Protein AF-A0A7K0KRQ1-F1 (afdb_monomer)

Mean predicted aligned error: 4.65 Å

Nearest PDB structures (foldseek):
  5cr8-assembly2_A  TM=3.538E-01  e=2.138E-02  Streptococcus pneumoniae
  2lab-assembly1_A  TM=4.850E-01  e=7.651E-01  Paenibacillus polymyxa
  2laa-assembly1_A  TM=4.447E-01  e=1.012E+00  Paenibacillus polymyxa
  2z0b-assembly8_B  TM=4.135E-01  e=1.582E+00  Homo sapiens
  5lki-assembly1_A  TM=4.102E-01  e=1.770E+00  Photorhabdus luminescens

Structure (mmCIF, N/CA/C/O backbone):
data_AF-A0A7K0KRQ1-F1
#
_entry.id   AF-A0A7K0KRQ1-F1
#
loop_
_atom_site.group_PDB
_atom_site.id
_atom_site.type_symbol
_atom_site.label_atom_id
_atom_site.label_alt_id
_atom_site.label_comp_id
_atom_site.label_asym_id
_atom_site.label_entity_id
_atom_site.label_seq_id
_atom_site.pdbx_PDB_ins_code
_atom_site.Cartn_x
_atom_site.Cartn_y
_atom_site.Cartn_z
_atom_site.occupancy
_atom_site.B_iso_or_equiv
_atom_site.auth_seq_id
_atom_site.auth_comp_id
_atom_site.auth_asym_id
_atom_site.auth_atom_id
_atom_site.pdbx_PDB_model_num
ATOM 1 N N . MET A 1 1 ? -14.049 -9.123 16.968 1.00 68.75 1 MET A N 1
ATOM 2 C CA . MET A 1 1 ? -13.769 -7.694 16.740 1.00 68.75 1 MET A CA 1
ATOM 3 C C . MET A 1 1 ? -14.495 -6.911 17.814 1.00 68.75 1 MET A C 1
ATOM 5 O O . MET A 1 1 ? -15.691 -7.144 17.983 1.00 68.75 1 MET A O 1
ATOM 9 N N . ALA A 1 2 ? -13.776 -6.112 18.604 1.00 74.75 2 ALA A N 1
ATOM 10 C CA . ALA A 1 2 ? -14.388 -5.316 19.660 1.00 74.75 2 ALA A CA 1
ATOM 11 C C . ALA A 1 2 ? -15.021 -4.038 19.072 1.00 74.75 2 ALA A C 1
ATOM 13 O O . ALA A 1 2 ? -14.702 -3.654 17.943 1.00 74.75 2 ALA A O 1
ATOM 14 N N . PRO A 1 3 ? -15.934 -3.368 19.795 1.00 83.19 3 PRO A N 1
ATOM 15 C CA . PRO A 1 3 ? -16.365 -2.024 19.428 1.00 83.19 3 PRO A CA 1
ATOM 16 C C . PRO A 1 3 ? -15.161 -1.074 19.342 1.00 83.19 3 PRO A C 1
ATOM 18 O O . PRO A 1 3 ? -14.358 -1.022 20.270 1.00 83.19 3 PRO A O 1
ATOM 21 N N . GLY A 1 4 ? -15.052 -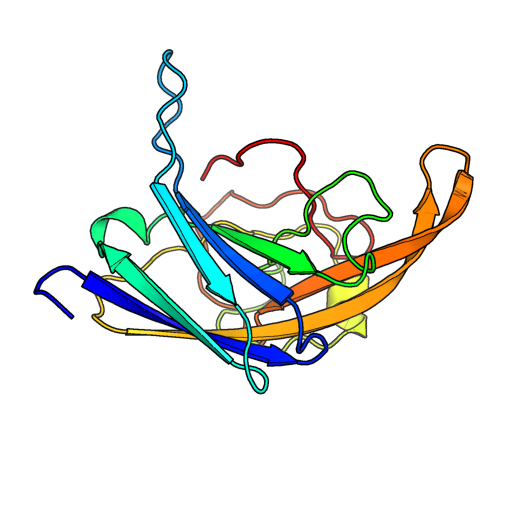0.315 18.248 1.00 92.31 4 GLY A N 1
ATOM 22 C CA . GLY A 1 4 ? -13.930 0.605 18.017 1.00 92.31 4 GLY A CA 1
ATOM 23 C C . GLY A 1 4 ? -12.697 -0.025 17.362 1.00 92.31 4 GLY A C 1
ATOM 24 O O . GLY A 1 4 ? -11.665 0.642 17.293 1.00 92.31 4 GLY A O 1
ATOM 25 N N . ASP A 1 5 ? -12.806 -1.266 16.882 1.00 97.19 5 ASP A N 1
ATOM 26 C CA . ASP A 1 5 ? -11.830 -1.895 15.992 1.00 97.19 5 ASP A CA 1
ATOM 27 C C . ASP A 1 5 ? -12.314 -1.886 14.534 1.00 97.19 5 ASP A C 1
ATOM 29 O O . ASP A 1 5 ? -13.510 -1.996 14.243 1.00 97.19 5 ASP A O 1
ATOM 33 N N . THR A 1 6 ? -11.352 -1.866 13.618 1.00 98.25 6 THR A N 1
ATOM 34 C CA . THR A 1 6 ? -11.531 -2.029 12.179 1.00 98.25 6 THR A CA 1
ATOM 35 C C . THR A 1 6 ? -10.760 -3.265 11.715 1.00 98.25 6 THR A C 1
ATOM 37 O O . THR A 1 6 ? -9.556 -3.389 11.948 1.00 98.25 6 THR A O 1
ATOM 40 N N . ALA A 1 7 ? -11.441 -4.181 11.028 1.00 98.31 7 ALA A N 1
ATOM 41 C CA . ALA A 1 7 ? -10.800 -5.289 10.330 1.00 98.31 7 ALA A CA 1
ATOM 42 C C . ALA A 1 7 ? -10.275 -4.816 8.968 1.00 98.31 7 ALA A C 1
ATOM 44 O O . ALA A 1 7 ? -11.052 -4.386 8.113 1.00 98.31 7 ALA A O 1
ATOM 45 N N . LEU A 1 8 ? -8.967 -4.912 8.758 1.00 98.56 8 LEU A N 1
ATOM 46 C CA . LEU A 1 8 ? -8.326 -4.639 7.478 1.00 98.56 8 LEU A CA 1
ATOM 47 C C . LEU A 1 8 ? -8.081 -5.963 6.762 1.00 98.56 8 LEU A C 1
ATOM 49 O O . LEU A 1 8 ? -7.495 -6.886 7.327 1.00 98.56 8 LEU A O 1
ATOM 53 N N . THR A 1 9 ? -8.521 -6.048 5.514 1.00 98.50 9 THR A N 1
ATOM 54 C CA . THR A 1 9 ? -8.323 -7.223 4.662 1.00 98.50 9 THR A CA 1
ATOM 55 C C . THR A 1 9 ? -7.480 -6.835 3.460 1.00 98.50 9 THR A C 1
ATOM 57 O O . THR A 1 9 ? -7.772 -5.851 2.783 1.00 98.50 9 THR A O 1
ATOM 60 N N . PHE A 1 10 ? -6.438 -7.608 3.183 1.00 98.50 10 PHE A N 1
ATOM 61 C CA . PHE A 1 10 ? -5.547 -7.397 2.050 1.00 98.50 10 PHE A CA 1
ATOM 62 C C . PHE A 1 10 ? -5.653 -8.602 1.132 1.00 98.50 10 PHE A C 1
ATOM 64 O O . PHE A 1 10 ? -5.408 -9.723 1.566 1.00 98.50 10 PHE A O 1
ATOM 71 N N . THR A 1 11 ? -6.019 -8.380 -0.127 1.00 98.12 11 THR A N 1
ATOM 72 C CA . THR A 1 11 ? -5.872 -9.376 -1.194 1.00 98.12 11 THR A CA 1
ATOM 73 C C . THR A 1 11 ? -4.614 -9.026 -1.967 1.00 98.12 11 THR A C 1
ATOM 75 O O . THR A 1 11 ? -4.537 -7.936 -2.518 1.00 98.12 11 THR A O 1
ATOM 78 N N . VAL A 1 12 ? -3.621 -9.906 -1.980 1.00 96.31 12 VAL A N 1
ATOM 79 C CA . VAL A 1 12 ? -2.286 -9.629 -2.516 1.00 96.31 12 VAL A CA 1
ATOM 80 C C . VAL A 1 12 ? -2.046 -10.492 -3.745 1.00 96.31 12 VAL A C 1
ATOM 82 O O . VAL A 1 12 ? -2.147 -11.714 -3.687 1.00 96.31 12 VAL A O 1
ATOM 85 N N . THR A 1 13 ? -1.712 -9.849 -4.860 1.00 94.81 13 THR A N 1
ATOM 86 C CA . THR A 1 13 ? -1.275 -10.510 -6.093 1.00 94.81 13 THR A CA 1
ATOM 87 C C . THR A 1 13 ? 0.223 -10.303 -6.265 1.00 94.81 13 THR A C 1
ATOM 89 O O . THR A 1 13 ? 0.704 -9.182 -6.130 1.00 94.81 13 THR A O 1
ATOM 92 N N . GLY A 1 14 ? 0.962 -11.367 -6.584 1.00 89.06 14 GLY A N 1
ATOM 93 C CA . GLY A 1 14 ? 2.408 -11.292 -6.827 1.00 89.06 14 GLY A CA 1
ATOM 94 C C . GLY A 1 14 ? 3.287 -11.548 -5.598 1.00 89.06 14 GLY A C 1
ATOM 95 O O . GLY A 1 14 ? 4.507 -11.531 -5.729 1.00 89.06 14 GLY A O 1
ATOM 96 N N . CYS A 1 15 ? 2.705 -11.838 -4.425 1.00 87.44 15 CYS A N 1
ATOM 97 C CA . CYS A 1 15 ? 3.454 -12.382 -3.291 1.00 87.44 15 CYS A CA 1
ATOM 98 C C . CYS A 1 15 ? 2.592 -13.224 -2.336 1.00 87.44 15 CYS A C 1
ATOM 100 O O . CYS A 1 15 ? 1.721 -12.688 -1.656 1.00 87.44 15 CYS A O 1
ATOM 102 N N . ASP A 1 16 ? 2.905 -14.518 -2.223 1.00 80.75 16 ASP A N 1
ATOM 103 C CA . ASP A 1 16 ? 2.218 -15.459 -1.318 1.00 80.75 16 ASP A CA 1
ATOM 104 C C . ASP A 1 16 ? 2.981 -15.755 -0.016 1.00 80.75 16 ASP A C 1
ATOM 106 O O . ASP A 1 16 ? 2.445 -16.403 0.876 1.00 80.75 16 ASP A O 1
ATOM 110 N N . ALA A 1 17 ? 4.226 -15.287 0.110 1.00 85.12 17 ALA A N 1
ATOM 111 C CA . ALA A 1 17 ? 5.078 -15.471 1.291 1.00 85.12 17 ALA A CA 1
ATOM 112 C C . ALA A 1 17 ? 5.586 -14.119 1.821 1.00 85.12 17 ALA A C 1
ATO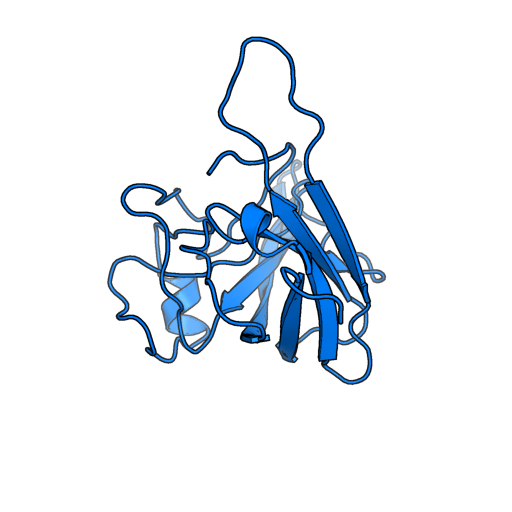M 114 O O . ALA A 1 17 ? 6.766 -13.951 2.137 1.00 85.12 17 ALA A O 1
ATOM 115 N N . CYS A 1 18 ? 4.682 -13.138 1.849 1.00 91.75 18 CYS A N 1
ATOM 116 C CA . CYS A 1 18 ? 4.943 -11.802 2.368 1.00 91.75 18 CYS A CA 1
ATOM 117 C C . CYS A 1 18 ? 4.261 -11.575 3.717 1.00 91.75 18 CYS A C 1
ATOM 119 O O . CYS A 1 18 ? 3.267 -12.221 4.046 1.00 91.75 18 CYS A O 1
ATOM 121 N N . THR A 1 19 ? 4.762 -10.604 4.472 1.00 94.88 19 THR A N 1
ATOM 122 C CA . THR A 1 19 ? 4.087 -10.037 5.643 1.00 94.88 19 THR A CA 1
ATOM 123 C C . THR A 1 19 ? 3.677 -8.606 5.326 1.00 94.88 19 THR A C 1
ATOM 125 O O . THR A 1 19 ? 4.483 -7.842 4.796 1.00 94.88 19 THR A O 1
ATOM 128 N N . ILE A 1 20 ? 2.427 -8.256 5.630 1.00 96.62 20 ILE A N 1
ATOM 129 C CA . ILE A 1 20 ? 1.931 -6.880 5.599 1.00 96.62 20 ILE A CA 1
ATOM 130 C C . ILE A 1 20 ? 2.004 -6.320 7.012 1.00 96.62 20 ILE A C 1
ATOM 132 O O . ILE A 1 20 ? 1.451 -6.923 7.934 1.00 96.62 20 ILE A O 1
ATOM 136 N N . SER A 1 21 ? 2.628 -5.158 7.156 1.00 97.00 21 SER A N 1
ATOM 137 C CA . SER A 1 21 ? 2.632 -4.383 8.394 1.00 97.00 21 SER A CA 1
ATOM 138 C C . SER A 1 21 ? 1.723 -3.176 8.242 1.00 97.00 21 SER A C 1
ATOM 140 O O . SER A 1 21 ? 1.826 -2.448 7.257 1.00 97.00 21 SER A O 1
ATOM 142 N N . ALA A 1 22 ? 0.851 -2.943 9.217 1.00 97.69 22 ALA A N 1
ATOM 143 C CA . ALA A 1 22 ? 0.065 -1.723 9.346 1.00 97.69 22 ALA A CA 1
ATOM 144 C C . ALA A 1 22 ? 0.683 -0.842 10.427 1.00 97.69 22 ALA A C 1
ATOM 146 O O . ALA A 1 22 ? 0.798 -1.270 11.577 1.00 97.69 22 ALA A O 1
ATOM 147 N N . ILE A 1 23 ? 1.084 0.372 10.051 1.00 96.56 23 ILE A N 1
ATOM 148 C CA . ILE A 1 23 ? 1.874 1.253 10.908 1.00 96.56 23 ILE A CA 1
ATOM 149 C C . ILE A 1 23 ? 1.209 2.625 10.986 1.00 96.56 23 ILE A C 1
ATOM 151 O O . ILE A 1 23 ? 0.888 3.223 9.962 1.00 96.56 23 ILE A O 1
ATOM 155 N N . GLN A 1 24 ? 1.034 3.141 12.201 1.00 94.00 24 GLN A N 1
ATOM 156 C CA . GLN A 1 24 ? 0.647 4.528 12.448 1.00 94.00 24 GLN A CA 1
ATOM 157 C C . GLN A 1 24 ? 1.662 5.141 13.410 1.00 94.00 24 GLN A C 1
ATOM 159 O O . GLN A 1 24 ? 1.913 4.615 14.498 1.00 94.00 24 GLN A O 1
ATOM 164 N N . VAL A 1 25 ? 2.269 6.244 12.984 1.00 87.50 25 VAL A N 1
ATOM 165 C CA . VAL A 1 25 ? 3.156 7.049 13.823 1.00 87.50 25 VAL A CA 1
ATOM 166 C C . VAL A 1 25 ? 2.349 8.253 14.277 1.00 87.50 25 VAL A C 1
ATOM 168 O O . VAL A 1 25 ? 1.716 8.913 13.458 1.00 87.50 25 VAL A O 1
ATOM 171 N N . GLY A 1 26 ? 2.328 8.531 15.579 1.00 69.94 26 GLY A N 1
ATOM 172 C CA . GLY A 1 26 ? 1.706 9.750 16.091 1.00 69.94 26 GLY A CA 1
ATOM 173 C C . GLY A 1 26 ? 2.298 11.015 15.445 1.00 69.94 26 GLY A C 1
ATOM 174 O O . GLY A 1 26 ? 3.353 10.948 14.802 1.00 69.94 26 GLY A O 1
ATOM 175 N N . PRO A 1 27 ? 1.653 12.182 15.630 1.00 64.25 27 PRO A N 1
ATOM 176 C CA . PRO A 1 27 ? 2.236 13.452 15.212 1.00 64.25 27 PRO A CA 1
ATOM 177 C C . PRO A 1 27 ? 3.655 13.581 15.772 1.00 64.25 27 PRO A C 1
ATOM 179 O O . PRO A 1 27 ? 3.928 13.116 16.875 1.00 64.25 27 PRO A O 1
ATOM 182 N N . GLN A 1 28 ? 4.549 14.198 15.002 1.00 56.16 28 GLN A N 1
ATOM 183 C CA 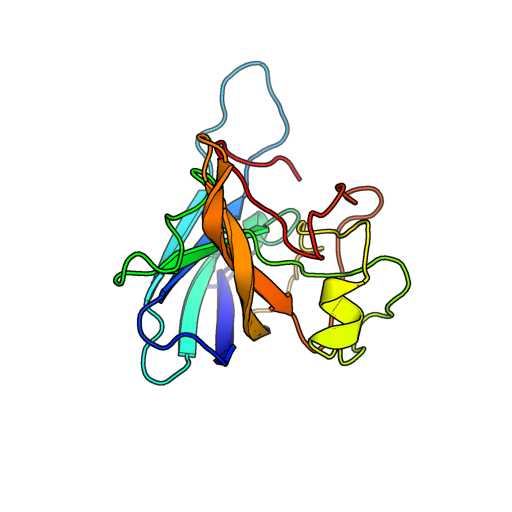. GLN A 1 28 ? 5.949 14.371 15.375 1.00 56.16 28 GLN A CA 1
ATOM 184 C C . GLN A 1 28 ? 6.055 15.277 16.617 1.00 56.16 28 GLN A C 1
ATOM 186 O O . GLN A 1 28 ? 6.117 16.500 16.506 1.00 56.16 28 GLN A O 1
ATOM 191 N N . ASP A 1 29 ? 6.038 14.692 17.811 1.00 52.44 29 ASP A N 1
ATOM 192 C CA . ASP A 1 29 ? 6.424 15.350 19.050 1.00 52.44 29 ASP A CA 1
ATOM 193 C C . ASP A 1 29 ? 7.916 15.103 19.336 1.00 52.44 29 ASP A C 1
ATOM 195 O O . ASP A 1 29 ? 8.561 14.229 18.760 1.00 52.44 29 ASP A O 1
ATOM 199 N N . ASN A 1 30 ? 8.525 15.933 20.190 1.00 47.50 30 ASN A N 1
ATOM 200 C CA . ASN A 1 30 ? 9.970 15.906 20.487 1.00 47.50 30 ASN A CA 1
ATOM 201 C C . ASN A 1 30 ? 10.452 14.614 21.198 1.00 47.50 30 ASN A C 1
ATOM 203 O O . ASN A 1 30 ? 11.597 14.538 21.642 1.00 47.50 30 ASN A O 1
ATOM 207 N N . TYR A 1 31 ? 9.586 13.610 21.321 1.00 55.38 31 TYR A N 1
ATOM 208 C CA . TYR A 1 31 ? 9.861 12.264 21.801 1.00 55.38 31 TYR A CA 1
ATOM 209 C C . TYR A 1 31 ? 9.490 11.318 20.672 1.00 55.38 31 TYR A C 1
ATOM 211 O O . TYR A 1 31 ? 8.389 11.434 20.180 1.00 55.38 31 TYR A O 1
ATOM 219 N N . LEU A 1 32 ? 10.360 10.391 20.259 1.00 55.09 32 LEU A N 1
ATOM 220 C CA . LEU A 1 32 ? 10.005 9.393 19.238 1.00 55.09 32 LEU A CA 1
ATOM 221 C C . LEU A 1 32 ? 8.737 8.644 19.697 1.00 55.09 32 LEU A C 1
ATOM 223 O O . LEU A 1 32 ? 8.850 7.818 20.613 1.00 55.09 32 LEU A O 1
ATOM 227 N N . PRO A 1 33 ? 7.539 8.919 19.140 1.00 63.16 33 PRO A N 1
ATOM 228 C CA . PRO A 1 33 ? 6.340 8.258 19.617 1.00 63.16 33 PRO A CA 1
ATOM 229 C C . PRO A 1 33 ? 6.484 6.774 19.285 1.00 63.16 33 PRO A C 1
ATOM 231 O O . PRO A 1 33 ? 6.918 6.414 18.190 1.00 63.16 33 PRO A O 1
ATOM 234 N N . THR A 1 34 ? 6.168 5.894 20.239 1.00 75.12 34 THR A N 1
ATOM 235 C CA . THR A 1 34 ? 6.141 4.455 19.946 1.00 75.12 34 THR A CA 1
ATOM 236 C C . THR A 1 34 ? 5.055 4.228 18.896 1.00 75.12 34 THR A C 1
ATOM 238 O O . THR A 1 34 ? 3.890 4.518 19.186 1.00 75.12 34 THR A O 1
ATOM 241 N N . PRO A 1 35 ? 5.401 3.767 17.684 1.00 85.12 35 PRO A N 1
ATOM 242 C CA . PRO A 1 35 ? 4.412 3.599 16.637 1.00 85.12 35 PRO A CA 1
ATOM 243 C C . PRO A 1 35 ? 3.432 2.498 17.025 1.00 85.12 35 PRO A C 1
ATOM 245 O O . PRO A 1 35 ? 3.801 1.503 17.655 1.00 85.12 35 PRO A O 1
ATOM 248 N N . PHE A 1 36 ? 2.177 2.661 16.617 1.00 91.88 36 PHE A N 1
ATOM 249 C CA . PHE A 1 36 ? 1.269 1.530 16.552 1.00 91.88 36 PHE A CA 1
ATOM 250 C C . PHE A 1 36 ? 1.682 0.665 15.360 1.00 91.88 36 PHE A C 1
ATOM 252 O O . PHE A 1 36 ? 1.813 1.176 14.248 1.00 91.88 36 PHE A O 1
ATOM 259 N N . LEU A 1 37 ? 1.887 -0.630 15.596 1.00 94.62 37 LEU A N 1
ATOM 260 C CA . LEU A 1 37 ? 2.295 -1.593 14.580 1.00 94.62 37 LEU A CA 1
ATOM 261 C C . LEU A 1 37 ? 1.574 -2.920 14.802 1.00 94.62 37 LEU A C 1
ATOM 263 O O . LEU A 1 37 ? 1.514 -3.424 15.926 1.00 94.62 37 LEU A O 1
ATOM 267 N N . VAL A 1 38 ? 1.051 -3.493 13.722 1.00 96.81 38 VAL A N 1
ATOM 268 C CA . VAL A 1 38 ? 0.547 -4.867 13.705 1.00 96.81 38 VAL A CA 1
ATOM 269 C C . VAL A 1 38 ? 0.826 -5.514 12.353 1.00 96.81 38 VAL A C 1
ATOM 271 O O . VAL A 1 38 ? 0.684 -4.872 11.313 1.00 96.81 38 VAL A O 1
ATOM 274 N N . ASP A 1 39 ? 1.190 -6.793 12.384 1.00 97.19 39 ASP A N 1
ATOM 275 C CA . ASP A 1 39 ? 1.626 -7.548 11.212 1.00 97.19 39 ASP A CA 1
ATOM 276 C C . ASP A 1 39 ? 0.726 -8.754 10.941 1.00 97.19 39 ASP A C 1
ATOM 278 O O . ASP A 1 39 ? 0.219 -9.398 11.865 1.00 97.19 39 ASP A O 1
ATOM 282 N N . ALA A 1 40 ? 0.560 -9.092 9.663 1.00 96.44 40 ALA A N 1
ATOM 283 C CA . ALA A 1 40 ? -0.113 -10.305 9.223 1.00 96.44 40 ALA A CA 1
ATOM 284 C C . ALA A 1 40 ? 0.614 -10.921 8.036 1.00 96.44 40 ALA A C 1
ATOM 286 O O . ALA A 1 40 ? 0.943 -10.250 7.056 1.00 96.44 40 ALA A O 1
ATOM 287 N N . LYS A 1 41 ? 0.816 -12.236 8.109 1.00 95.56 41 LYS A N 1
ATOM 288 C CA . LYS A 1 41 ? 1.323 -13.009 6.980 1.00 95.56 41 LYS A CA 1
ATOM 289 C C . LYS A 1 41 ? 0.246 -13.149 5.916 1.00 95.56 41 LYS A C 1
ATOM 291 O O . LYS A 1 41 ? -0.916 -13.409 6.228 1.00 95.56 41 LYS A O 1
ATOM 296 N N . VAL A 1 42 ? 0.660 -13.028 4.664 1.00 94.44 42 VAL A N 1
ATOM 297 C CA . VAL A 1 42 ? -0.152 -13.395 3.513 1.00 94.44 42 VAL A CA 1
ATOM 298 C C . VAL A 1 42 ? -0.216 -14.919 3.449 1.00 94.44 42 VAL A C 1
ATOM 300 O O . VAL A 1 42 ? 0.808 -15.596 3.447 1.00 94.44 42 VAL A O 1
ATOM 303 N N . VAL A 1 43 ? -1.428 -15.462 3.423 1.00 92.56 43 VAL A N 1
ATOM 304 C CA . VAL A 1 43 ? -1.711 -16.889 3.273 1.00 92.56 43 VAL A CA 1
ATOM 305 C C . VAL A 1 43 ? -2.760 -17.034 2.178 1.00 92.56 43 VAL A C 1
ATOM 307 O O . VAL A 1 43 ? -3.852 -16.479 2.288 1.00 92.56 43 VAL A O 1
ATOM 310 N N . ASN A 1 44 ? -2.437 -17.777 1.115 1.00 91.25 44 ASN A N 1
ATOM 311 C CA . ASN A 1 44 ? -3.298 -17.942 -0.065 1.00 91.25 44 ASN A CA 1
ATOM 312 C C . ASN A 1 44 ? -3.752 -16.590 -0.657 1.00 91.25 44 ASN A C 1
ATOM 314 O O . ASN A 1 44 ? -4.951 -16.353 -0.835 1.00 91.25 44 ASN A O 1
ATOM 318 N N . GLY A 1 45 ? -2.802 -15.676 -0.886 1.00 93.38 45 GLY A N 1
ATOM 319 C CA . GLY A 1 45 ? -3.068 -14.335 -1.410 1.00 93.38 45 GLY A CA 1
ATOM 320 C C . GLY A 1 45 ? -3.855 -13.406 -0.480 1.00 93.38 45 GLY A C 1
ATOM 321 O O . GLY A 1 45 ? -4.380 -12.398 -0.952 1.00 93.38 45 GLY A O 1
ATOM 322 N N . LYS A 1 46 ? -3.997 -13.718 0.819 1.00 96.44 46 LYS A N 1
ATOM 323 C CA . LYS A 1 46 ? -4.757 -12.886 1.767 1.00 96.44 46 LYS A CA 1
ATOM 324 C C . LYS A 1 46 ? -4.043 -12.643 3.089 1.00 96.44 46 LYS A C 1
ATOM 326 O O . LYS A 1 46 ? -3.470 -13.567 3.651 1.00 96.44 46 LYS A O 1
ATOM 331 N N . ALA A 1 47 ? -4.150 -11.429 3.618 1.00 97.38 47 ALA A N 1
ATOM 332 C CA . ALA A 1 47 ? -3.760 -11.089 4.986 1.00 97.38 47 ALA A CA 1
ATOM 333 C C . ALA A 1 47 ? -4.902 -10.347 5.693 1.00 97.38 47 ALA A C 1
ATOM 335 O O . ALA A 1 47 ? -5.624 -9.565 5.070 1.00 97.38 47 ALA A O 1
ATOM 336 N N . GLU A 1 48 ? -5.063 -10.584 6.993 1.00 97.88 48 GLU A N 1
ATOM 337 C CA . GLU A 1 48 ? -6.097 -9.949 7.812 1.00 97.88 48 GLU A CA 1
ATOM 338 C C . GLU A 1 48 ? -5.480 -9.349 9.074 1.00 97.88 48 GLU A C 1
ATOM 340 O O . GLU A 1 48 ? -4.745 -10.017 9.800 1.00 97.88 48 GLU A O 1
ATOM 345 N N . LEU A 1 49 ? -5.806 -8.087 9.338 1.00 97.62 49 LEU A N 1
ATOM 346 C CA . LEU A 1 49 ? -5.371 -7.335 10.510 1.00 97.62 49 LEU A CA 1
ATOM 347 C C . LEU A 1 49 ? -6.593 -6.808 11.255 1.00 97.62 49 LEU A C 1
ATOM 349 O O . LEU A 1 49 ? -7.608 -6.469 10.652 1.00 97.62 49 LEU A O 1
ATOM 353 N N . THR A 1 50 ? -6.495 -6.696 12.575 1.00 98.00 50 THR A N 1
ATOM 354 C CA . THR A 1 50 ? -7.455 -5.929 13.379 1.00 98.00 50 THR A CA 1
ATOM 355 C C . THR A 1 50 ? -6.709 -4.766 14.004 1.00 98.00 50 THR A C 1
ATOM 357 O O . THR A 1 50 ? -5.728 -4.974 14.715 1.00 98.00 50 THR A O 1
ATOM 360 N N . VAL A 1 51 ? -7.167 -3.549 13.723 1.00 96.62 51 VAL A N 1
ATOM 361 C CA . VAL A 1 51 ? -6.569 -2.315 14.239 1.00 96.62 51 VAL A CA 1
ATOM 362 C C . VAL A 1 51 ? -7.621 -1.532 15.016 1.00 96.62 51 VAL A C 1
ATOM 364 O O . VAL A 1 51 ? -8.772 -1.489 14.580 1.00 96.62 51 VAL A O 1
ATOM 367 N N . PRO A 1 52 ? -7.277 -0.864 16.126 1.00 96.81 52 PRO A N 1
ATOM 368 C CA . PRO A 1 52 ? -8.176 0.121 16.711 1.00 96.81 52 PRO A CA 1
ATOM 369 C C . PRO A 1 52 ? -8.479 1.220 15.685 1.00 96.81 52 PRO A C 1
ATOM 371 O O . PRO A 1 52 ? -7.557 1.811 15.122 1.00 96.81 52 PRO A O 1
ATOM 374 N N . THR A 1 53 ? -9.756 1.534 15.461 1.00 96.38 53 THR A N 1
ATOM 375 C CA . THR A 1 53 ? -10.224 2.481 14.432 1.00 96.38 53 THR A CA 1
ATOM 376 C C . THR A 1 53 ? -9.538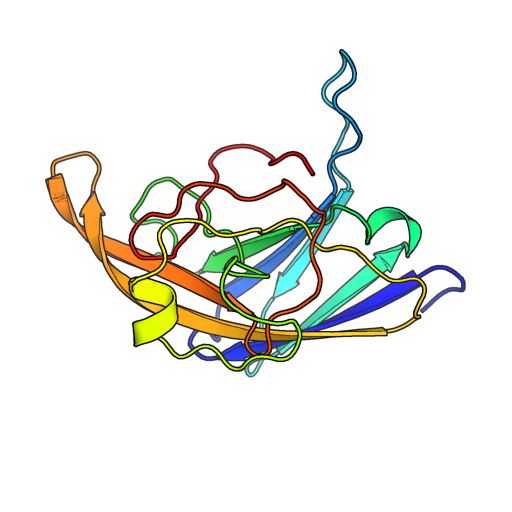 3.846 14.541 1.00 96.38 53 THR A C 1
ATOM 378 O O . THR A 1 53 ? -9.230 4.471 13.528 1.00 96.38 53 THR A O 1
ATOM 381 N N . LYS A 1 54 ? -9.198 4.275 15.766 1.00 94.12 54 LYS A N 1
ATOM 382 C CA . LYS A 1 54 ? -8.466 5.524 16.044 1.00 94.12 54 LYS A CA 1
ATOM 383 C C . LYS A 1 54 ? -7.076 5.615 15.394 1.00 94.12 54 LYS A C 1
ATOM 385 O O . LYS A 1 54 ? -6.555 6.716 15.291 1.00 94.12 54 LYS A O 1
ATOM 390 N N . TYR A 1 55 ? -6.476 4.490 14.997 1.00 95.25 55 TYR A N 1
ATOM 391 C CA . TYR A 1 55 ? -5.168 4.455 14.336 1.00 95.25 55 TYR A CA 1
ATOM 392 C C . TYR A 1 55 ? -5.267 4.399 12.809 1.00 95.25 55 TYR A C 1
ATOM 394 O O . TYR A 1 55 ? -4.240 4.424 12.151 1.00 95.25 55 TYR A O 1
ATOM 402 N N . THR A 1 56 ? -6.463 4.306 12.221 1.00 96.44 56 THR A N 1
ATOM 403 C CA . THR A 1 56 ? -6.605 4.126 10.762 1.00 96.44 56 THR A CA 1
ATOM 404 C C . THR A 1 56 ? -6.200 5.366 9.960 1.00 96.44 56 THR A C 1
ATOM 406 O O . THR A 1 56 ? -5.616 5.237 8.887 1.00 96.44 56 THR A O 1
ATOM 409 N N . SER A 1 57 ? -6.488 6.566 10.467 1.00 95.44 57 SER A N 1
ATOM 410 C CA . SER A 1 57 ? -6.111 7.826 9.818 1.00 95.44 57 SER A CA 1
ATOM 411 C C . SER A 1 57 ? -4.603 8.046 9.905 1.00 95.44 57 SER A C 1
ATOM 413 O O . SER A 1 57 ? -4.037 8.004 10.997 1.00 95.44 57 SER A O 1
ATOM 415 N N . GLY A 1 58 ? -3.961 8.308 8.765 1.00 94.75 58 GLY A N 1
ATOM 416 C CA . GLY A 1 58 ? -2.504 8.444 8.688 1.00 94.75 58 GLY A CA 1
ATOM 417 C C . GLY A 1 58 ? -1.767 7.111 8.861 1.00 94.75 58 GLY A C 1
ATOM 418 O O . GLY A 1 58 ? -0.573 7.081 9.136 1.00 94.75 58 GLY A O 1
ATOM 419 N N . MET A 1 59 ? -2.461 5.982 8.729 1.00 96.62 59 MET A N 1
ATOM 420 C CA . MET A 1 59 ? -1.801 4.684 8.676 1.00 96.62 59 MET A CA 1
ATOM 421 C C . MET A 1 59 ? -1.161 4.489 7.301 1.00 96.62 59 MET A C 1
ATOM 423 O O . MET A 1 59 ? -1.746 4.847 6.281 1.00 96.62 59 MET A O 1
ATOM 427 N N . TYR A 1 60 ? 0.010 3.872 7.259 1.00 97.69 60 TYR A N 1
ATOM 428 C CA . TYR A 1 60 ? 0.602 3.357 6.029 1.00 97.69 60 TYR A CA 1
ATOM 429 C C . TYR A 1 60 ? 0.876 1.867 6.180 1.00 97.69 60 TYR A C 1
ATOM 431 O O . TYR A 1 60 ? 0.805 1.299 7.277 1.00 97.69 60 TYR A O 1
ATOM 439 N N . PHE A 1 61 ? 1.179 1.228 5.056 1.00 98.06 61 PHE A N 1
ATOM 440 C CA . PHE A 1 61 ? 1.445 -0.199 5.024 1.00 98.06 61 PHE A CA 1
ATOM 441 C C . PHE A 1 61 ? 2.807 -0.471 4.416 1.00 98.06 61 PHE A C 1
ATOM 443 O O . PHE A 1 61 ? 3.210 0.182 3.451 1.00 98.06 61 PHE A O 1
ATOM 450 N N . THR A 1 62 ? 3.503 -1.459 4.958 1.00 95.75 62 THR A N 1
ATOM 451 C CA . THR A 1 62 ? 4.743 -1.972 4.379 1.00 95.75 62 THR A CA 1
ATOM 452 C C . THR A 1 62 ? 4.617 -3.456 4.091 1.00 95.75 62 THR A C 1
ATOM 454 O O . THR A 1 62 ? 3.714 -4.136 4.586 1.00 95.75 62 THR A O 1
ATOM 457 N N . MET A 1 63 ? 5.508 -3.950 3.239 1.00 93.06 63 MET A N 1
ATOM 458 C CA . MET A 1 63 ? 5.575 -5.352 2.856 1.00 93.06 63 MET A CA 1
ATOM 459 C C . MET A 1 63 ? 6.993 -5.872 3.077 1.00 93.06 63 MET A C 1
ATOM 461 O O . MET A 1 63 ? 7.958 -5.249 2.646 1.00 93.06 63 MET A O 1
ATOM 465 N N . THR A 1 64 ? 7.127 -7.026 3.724 1.00 89.69 64 THR A N 1
ATOM 466 C CA . THR A 1 64 ? 8.378 -7.799 3.753 1.00 89.69 64 THR A CA 1
ATOM 467 C C . THR A 1 64 ? 8.169 -9.143 3.074 1.00 89.69 64 THR A C 1
ATOM 469 O O . THR A 1 64 ? 7.061 -9.675 3.079 1.00 89.69 64 THR A O 1
ATOM 472 N N . CYS A 1 65 ? 9.226 -9.695 2.483 1.00 82.19 65 CYS A N 1
ATOM 473 C CA . CYS A 1 65 ? 9.201 -10.982 1.792 1.00 82.19 65 CYS A CA 1
ATOM 474 C C . CYS A 1 65 ? 10.144 -11.953 2.505 1.00 82.19 65 CYS A C 1
ATOM 476 O O . CYS A 1 65 ? 11.315 -11.623 2.700 1.00 82.19 65 CYS A O 1
ATOM 478 N N . ASP A 1 66 ? 9.690 -13.176 2.781 1.00 71.81 66 ASP A N 1
ATOM 479 C CA . ASP A 1 66 ? 10.531 -14.203 3.414 1.00 71.81 66 ASP A CA 1
ATOM 480 C C . ASP A 1 66 ? 11.645 -14.722 2.467 1.00 71.81 66 ASP A C 1
ATOM 482 O O . ASP A 1 66 ? 12.643 -15.284 2.912 1.00 71.81 66 ASP A O 1
ATOM 486 N N . THR A 1 67 ? 11.515 -14.516 1.150 1.00 63.94 67 THR A N 1
ATOM 487 C CA . THR A 1 67 ? 12.390 -15.093 0.106 1.00 63.94 67 THR A CA 1
ATOM 488 C C . THR A 1 67 ? 13.519 -14.173 -0.381 1.00 63.94 67 THR A C 1
ATOM 490 O O . THR A 1 67 ? 14.127 -14.442 -1.415 1.00 63.94 67 THR A O 1
ATOM 493 N N . GLY A 1 68 ? 13.811 -13.074 0.322 1.00 61.31 68 GLY A N 1
ATOM 494 C CA . GLY A 1 68 ? 14.870 -12.122 -0.055 1.00 61.31 68 GLY A CA 1
ATOM 495 C C . GLY A 1 68 ? 14.523 -11.191 -1.226 1.00 61.31 68 GLY A C 1
ATOM 496 O O . GLY A 1 68 ? 15.224 -10.204 -1.420 1.00 61.31 68 GLY A O 1
ATOM 497 N N . LEU A 1 69 ? 13.404 -11.432 -1.925 1.00 64.75 69 LEU A N 1
ATOM 498 C CA . LEU A 1 69 ? 12.903 -10.599 -3.031 1.00 64.75 69 LEU A CA 1
ATOM 499 C C . LEU A 1 69 ? 12.669 -9.127 -2.639 1.00 64.75 69 LEU A C 1
ATOM 501 O O . LEU A 1 69 ? 12.777 -8.241 -3.478 1.00 64.75 69 LEU A O 1
ATOM 505 N N . CYS A 1 70 ? 12.330 -8.868 -1.372 1.00 65.25 70 CYS A N 1
ATOM 506 C CA . CYS A 1 70 ? 12.082 -7.525 -0.836 1.00 65.25 70 CYS A CA 1
ATOM 507 C C . CYS A 1 70 ? 13.341 -6.836 -0.264 1.00 65.25 70 CYS A C 1
ATOM 509 O O . CYS A 1 70 ? 13.255 -5.671 0.108 1.00 65.25 70 CYS A O 1
ATOM 511 N N . ASN A 1 71 ? 14.477 -7.531 -0.122 1.00 57.81 71 ASN A N 1
ATOM 512 C CA . ASN A 1 71 ? 15.622 -7.051 0.676 1.00 57.81 71 ASN A CA 1
ATOM 513 C C . ASN A 1 71 ? 16.789 -6.510 -0.165 1.00 57.81 71 ASN A C 1
ATOM 515 O O . ASN A 1 71 ? 17.850 -6.196 0.369 1.00 57.81 71 ASN A O 1
ATOM 519 N N . SER A 1 72 ? 16.622 -6.422 -1.476 1.00 58.41 72 SER A N 1
ATOM 520 C CA . SER A 1 72 ? 17.681 -6.109 -2.435 1.00 58.41 72 SER A CA 1
ATOM 521 C C . SER A 1 72 ? 18.089 -4.630 -2.485 1.00 58.41 72 SER A C 1
ATOM 523 O O . SER A 1 72 ? 19.191 -4.335 -2.942 1.00 58.41 72 SER A O 1
ATOM 525 N N . SER A 1 73 ? 17.257 -3.710 -1.983 1.00 61.84 73 SER A N 1
ATOM 526 C CA . SER A 1 73 ? 17.488 -2.256 -2.051 1.00 61.84 73 SER A CA 1
ATOM 527 C C . SER A 1 73 ? 17.763 -1.579 -0.699 1.00 61.84 73 SER A C 1
ATOM 529 O O . SER A 1 73 ? 17.768 -0.352 -0.612 1.00 61.84 73 SER A O 1
ATOM 531 N N . ASN A 1 74 ? 18.002 -2.348 0.376 1.00 72.19 74 ASN A N 1
ATOM 532 C CA . ASN A 1 74 ? 18.170 -1.848 1.756 1.00 72.19 74 ASN A CA 1
ATOM 533 C C . ASN A 1 74 ? 17.015 -0.961 2.273 1.00 72.19 74 ASN A C 1
ATOM 535 O O . ASN A 1 74 ? 17.165 -0.291 3.293 1.00 72.19 74 ASN A O 1
ATOM 539 N N . ALA A 1 75 ? 15.865 -0.950 1.600 1.00 81.81 75 ALA A N 1
ATOM 540 C CA . ALA A 1 75 ? 14.669 -0.228 2.005 1.00 81.81 75 ALA A CA 1
ATOM 541 C C . ALA A 1 75 ? 13.488 -1.196 2.059 1.00 81.81 75 ALA A C 1
ATOM 543 O O . ALA A 1 75 ? 13.325 -2.041 1.183 1.00 81.81 75 ALA A O 1
ATOM 544 N N . GLN A 1 76 ? 12.650 -1.064 3.082 1.00 88.38 76 GLN A N 1
ATOM 545 C CA . GLN A 1 76 ? 11.422 -1.835 3.194 1.00 88.38 76 GLN A CA 1
ATOM 546 C C . GLN A 1 76 ? 10.396 -1.298 2.184 1.00 88.38 76 GLN A C 1
ATOM 548 O O . GLN A 1 76 ? 10.104 -0.100 2.232 1.00 88.38 76 GLN A O 1
ATOM 553 N N . PRO A 1 77 ? 9.826 -2.136 1.298 1.00 92.50 77 PRO A N 1
ATOM 554 C CA . PRO A 1 77 ? 8.764 -1.715 0.392 1.00 92.50 77 PRO A CA 1
ATOM 555 C C . PRO A 1 77 ? 7.565 -1.120 1.136 1.00 92.50 77 PRO A C 1
ATOM 557 O O . PRO A 1 77 ? 7.042 -1.712 2.085 1.00 92.50 77 PRO A O 1
ATOM 560 N N . VAL A 1 78 ? 7.112 0.041 0.673 1.00 96.12 78 VAL A N 1
ATOM 561 C CA . VAL A 1 78 ? 5.946 0.760 1.194 1.00 96.12 78 VAL A CA 1
ATOM 562 C C . VAL A 1 78 ? 4.822 0.662 0.170 1.00 96.12 78 VAL A C 1
ATOM 564 O O . VAL A 1 78 ? 5.037 0.860 -1.026 1.00 96.12 78 VAL A O 1
ATOM 567 N N . VAL A 1 79 ? 3.615 0.357 0.638 1.00 97.94 79 VAL A N 1
ATOM 568 C CA . VAL A 1 79 ? 2.434 0.244 -0.217 1.00 97.94 79 VAL A CA 1
ATOM 569 C C . VAL A 1 79 ? 2.012 1.624 -0.697 1.00 97.94 79 VAL A C 1
ATOM 571 O O . VAL A 1 79 ? 1.624 2.483 0.095 1.00 97.94 79 VAL A O 1
ATOM 574 N N . VAL A 1 80 ? 2.030 1.814 -2.013 1.00 98.56 80 VAL A N 1
ATOM 575 C CA . VAL A 1 80 ? 1.419 2.982 -2.643 1.00 98.56 80 VAL A CA 1
ATOM 576 C C . VAL A 1 80 ? -0.099 2.845 -2.589 1.00 98.56 80 VAL A C 1
ATOM 578 O O . VAL A 1 80 ? -0.667 1.882 -3.101 1.00 98.56 80 VAL A O 1
ATOM 581 N N . LEU A 1 81 ? -0.769 3.826 -1.994 1.00 98.69 81 LEU A N 1
ATOM 582 C CA . LEU A 1 81 ? -2.225 3.847 -1.878 1.00 98.69 81 LEU A CA 1
ATOM 583 C C . LEU A 1 81 ? -2.887 4.688 -2.965 1.00 98.69 81 LEU A C 1
ATOM 585 O O . LEU A 1 81 ? -3.962 4.314 -3.447 1.00 98.69 81 LEU A O 1
ATOM 589 N N . ARG A 1 82 ? -2.239 5.795 -3.355 1.00 98.62 82 ARG A N 1
ATOM 590 C CA . ARG A 1 82 ? -2.694 6.635 -4.461 1.00 98.62 82 ARG A CA 1
ATOM 591 C C . ARG A 1 82 ? -1.541 7.287 -5.226 1.00 98.62 82 ARG A C 1
ATOM 593 O O . ARG A 1 82 ? -0.650 7.864 -4.613 1.00 98.62 82 ARG A O 1
ATOM 600 N N . TYR A 1 83 ? -1.598 7.252 -6.549 1.00 98.38 83 TYR A N 1
ATOM 601 C CA . TYR A 1 83 ? -0.821 8.106 -7.446 1.00 98.38 83 TYR A CA 1
ATOM 602 C C . TYR A 1 83 ? -1.632 9.384 -7.757 1.00 98.38 83 TYR A C 1
ATOM 604 O O . TYR A 1 83 ? -2.841 9.265 -7.970 1.00 98.38 83 TYR A O 1
ATOM 612 N N . PRO A 1 84 ? -1.041 10.596 -7.774 1.00 93.50 84 PRO A N 1
ATOM 613 C CA . PRO A 1 84 ? -1.796 11.859 -7.805 1.00 93.50 84 PRO A CA 1
ATOM 614 C C . PRO A 1 84 ? -2.771 12.026 -8.973 1.00 93.50 84 PRO A C 1
ATOM 616 O O . PRO A 1 84 ? -3.859 12.567 -8.780 1.00 93.50 84 PRO A O 1
ATOM 619 N N . ASP A 1 85 ? -2.415 11.525 -10.157 1.00 91.62 85 ASP A N 1
ATOM 620 C CA . ASP A 1 85 ? -3.248 11.629 -11.362 1.00 91.62 85 ASP A CA 1
ATOM 621 C C . ASP A 1 85 ? -4.337 10.539 -11.438 1.00 91.62 85 ASP A C 1
ATOM 623 O O . ASP A 1 85 ? -5.121 10.488 -12.389 1.00 91.62 85 ASP A O 1
ATOM 627 N N . GLN A 1 86 ? -4.420 9.667 -10.427 1.00 97.00 86 GLN A N 1
ATOM 628 C CA . GLN A 1 86 ? -5.382 8.571 -10.354 1.00 97.00 86 GLN A CA 1
ATOM 629 C C . GLN A 1 86 ? -6.498 8.885 -9.353 1.00 97.00 86 GLN A C 1
ATOM 631 O O . GLN A 1 86 ? -6.271 9.234 -8.193 1.00 97.00 86 GLN A O 1
ATOM 636 N N . ALA A 1 87 ? -7.744 8.714 -9.793 1.00 96.88 87 ALA A N 1
ATOM 637 C CA . ALA A 1 87 ? -8.907 8.881 -8.930 1.00 96.88 87 ALA A CA 1
ATOM 638 C C . ALA A 1 87 ? -9.011 7.753 -7.887 1.00 96.88 87 ALA A C 1
ATOM 640 O O . ALA A 1 87 ? -8.593 6.617 -8.123 1.00 96.88 87 ALA A O 1
ATOM 641 N N . VAL A 1 88 ? -9.666 8.033 -6.757 1.00 97.75 88 VAL A N 1
ATOM 642 C CA . VAL A 1 88 ? -10.099 6.978 -5.825 1.00 97.75 88 VAL A CA 1
ATOM 643 C C . VAL A 1 88 ? -10.997 5.988 -6.576 1.00 97.75 88 VAL A C 1
ATOM 645 O O . VAL A 1 88 ? -11.904 6.388 -7.304 1.00 97.75 88 VAL A O 1
ATOM 648 N N . GLY A 1 89 ? -10.735 4.691 -6.422 1.00 98.31 89 GLY A N 1
ATOM 649 C CA . GLY A 1 89 ? -11.417 3.626 -7.157 1.00 98.31 89 GLY A CA 1
ATOM 650 C C . GLY A 1 89 ? -10.769 3.252 -8.496 1.00 98.31 89 GLY A C 1
ATOM 651 O O . GLY A 1 89 ? -11.146 2.230 -9.074 1.00 98.31 89 GLY A O 1
ATOM 652 N N . ALA A 1 90 ? -9.798 4.027 -8.997 1.00 98.25 90 ALA A N 1
ATOM 653 C CA . ALA A 1 90 ? -9.143 3.743 -10.272 1.00 98.25 90 ALA A CA 1
ATOM 654 C C . ALA A 1 90 ? -8.331 2.444 -10.211 1.00 98.25 90 ALA A C 1
ATOM 656 O O . ALA A 1 90 ? -7.633 2.175 -9.232 1.00 98.25 90 ALA A O 1
ATOM 657 N N . GLN A 1 91 ? -8.410 1.646 -11.276 1.00 98.31 91 GLN A N 1
ATOM 658 C CA . GLN A 1 91 ? -7.543 0.487 -11.463 1.00 98.31 91 GLN A CA 1
ATOM 659 C C . GLN A 1 91 ? -6.219 0.946 -12.063 1.00 98.31 91 GLN A C 1
ATOM 661 O O . GLN A 1 91 ? -6.209 1.622 -13.091 1.00 98.31 91 GLN A O 1
ATOM 666 N N . VAL A 1 92 ? -5.111 0.549 -11.448 1.00 98.00 92 VAL A N 1
ATOM 667 C CA . VAL A 1 92 ? -3.771 0.935 -11.889 1.00 98.00 92 VAL A CA 1
ATOM 668 C C . VAL A 1 92 ? -3.022 -0.312 -12.326 1.00 98.00 92 VAL A C 1
ATOM 670 O O . VAL A 1 92 ? -2.812 -1.240 -11.547 1.00 98.00 92 VAL A O 1
ATOM 673 N N . SER A 1 93 ? -2.633 -0.329 -13.600 1.00 97.56 93 SER A N 1
ATOM 674 C CA . SER A 1 93 ? -1.795 -1.386 -14.164 1.00 97.56 93 SER A CA 1
ATOM 675 C C . SER A 1 93 ? -0.329 -1.201 -13.779 1.00 97.56 93 SER A C 1
ATOM 677 O O . SER A 1 93 ? 0.094 -0.108 -13.406 1.00 97.56 93 SER A O 1
ATOM 679 N N . ASP A 1 94 ? 0.462 -2.255 -13.960 1.00 96.75 94 ASP A N 1
ATOM 680 C CA . ASP A 1 94 ? 1.905 -2.229 -13.726 1.00 96.75 94 ASP A CA 1
ATOM 681 C C . ASP A 1 94 ? 2.629 -1.132 -14.528 1.00 96.75 94 ASP A C 1
ATOM 683 O O . ASP A 1 94 ? 3.464 -0.406 -13.992 1.00 96.75 94 ASP A O 1
ATOM 687 N N . ALA A 1 95 ? 2.258 -0.959 -15.801 1.00 96.88 95 ALA A N 1
ATOM 688 C CA . ALA A 1 95 ? 2.854 0.044 -16.679 1.00 96.88 95 ALA A CA 1
ATOM 689 C C . ALA A 1 95 ? 2.544 1.480 -16.231 1.00 96.88 95 ALA A C 1
ATOM 691 O O . ALA A 1 95 ? 3.418 2.341 -16.310 1.00 96.88 95 ALA A O 1
ATOM 692 N N . ILE A 1 96 ? 1.319 1.729 -15.749 1.00 97.56 96 ILE A N 1
ATOM 693 C CA . ILE A 1 96 ? 0.943 3.035 -15.189 1.00 97.56 96 ILE A CA 1
ATOM 694 C C . ILE A 1 96 ? 1.736 3.260 -13.908 1.00 97.56 96 ILE A C 1
ATOM 696 O O . ILE A 1 96 ? 2.482 4.229 -13.835 1.00 97.56 96 ILE A O 1
ATOM 700 N N . ALA A 1 97 ? 1.659 2.322 -12.958 1.00 97.69 97 ALA A N 1
ATOM 701 C CA . ALA A 1 97 ? 2.368 2.410 -11.688 1.00 97.69 97 ALA A CA 1
ATOM 702 C C . ALA A 1 97 ? 3.858 2.718 -11.897 1.00 97.69 97 ALA A C 1
ATOM 704 O O . ALA A 1 97 ? 4.381 3.639 -11.287 1.00 97.69 97 ALA A O 1
ATOM 705 N N . GLY A 1 98 ? 4.537 2.017 -12.811 1.00 97.38 98 GLY A N 1
ATOM 706 C CA . GLY A 1 98 ? 5.965 2.220 -13.071 1.00 97.38 98 GLY A CA 1
ATOM 707 C C . GLY A 1 98 ? 6.356 3.540 -13.738 1.00 97.38 98 GLY A C 1
ATOM 708 O O . GLY A 1 98 ? 7.532 3.912 -13.687 1.00 97.38 98 GLY A O 1
ATOM 709 N N . ALA A 1 99 ? 5.409 4.251 -14.348 1.00 97.25 99 ALA A N 1
ATOM 710 C CA . ALA A 1 99 ? 5.653 5.551 -14.966 1.00 97.25 99 ALA A CA 1
ATOM 711 C C . ALA A 1 99 ? 5.544 6.716 -13.968 1.00 97.25 99 ALA A C 1
ATOM 713 O O . ALA A 1 99 ? 6.165 7.762 -14.189 1.00 97.25 99 ALA A O 1
ATOM 714 N N . GLU A 1 100 ? 4.796 6.521 -12.882 1.00 97.69 100 GLU A N 1
ATOM 715 C CA . GLU A 1 100 ? 4.504 7.544 -11.882 1.00 97.69 100 GLU A CA 1
ATOM 716 C C . GLU A 1 100 ? 5.779 8.033 -11.182 1.00 97.69 100 GLU A C 1
ATOM 718 O O . GLU A 1 100 ? 6.764 7.301 -11.013 1.00 97.69 100 GLU A O 1
ATOM 723 N N . LYS A 1 101 ? 5.780 9.325 -10.841 1.00 97.62 101 LYS A N 1
ATOM 724 C CA . LYS A 1 101 ? 6.931 10.025 -10.239 1.00 97.62 101 LYS A CA 1
ATOM 725 C C . LYS A 1 101 ? 6.700 10.416 -8.792 1.00 97.62 101 LYS A C 1
ATOM 727 O O . LYS A 1 101 ? 7.665 10.682 -8.075 1.00 97.62 101 LYS A O 1
ATOM 732 N N . THR A 1 102 ? 5.449 10.426 -8.369 1.00 98.00 102 THR A N 1
ATOM 733 C CA . THR A 1 102 ? 5.030 10.742 -7.014 1.00 98.00 102 THR A CA 1
ATOM 734 C C . THR A 1 102 ? 3.890 9.824 -6.612 1.00 98.00 102 THR A C 1
ATOM 736 O O . THR A 1 102 ? 3.121 9.367 -7.454 1.00 98.00 102 THR A O 1
ATOM 739 N N . ALA A 1 103 ? 3.794 9.532 -5.322 1.00 98.06 103 ALA A N 1
ATOM 740 C CA . ALA A 1 103 ? 2.749 8.692 -4.764 1.00 98.06 103 ALA A CA 1
ATOM 741 C C . ALA A 1 103 ? 2.527 9.004 -3.287 1.00 98.06 103 ALA A C 1
ATOM 743 O O . ALA A 1 103 ? 3.455 9.383 -2.576 1.00 98.06 103 ALA A O 1
ATOM 744 N N . SER A 1 104 ? 1.314 8.752 -2.821 1.00 98.12 104 SER A N 1
ATOM 745 C CA . SER A 1 104 ? 0.927 8.807 -1.418 1.00 98.12 104 SER A CA 1
ATOM 746 C C . SER A 1 104 ? 0.809 7.398 -0.829 1.00 98.12 104 SER A C 1
ATOM 748 O O . SER A 1 104 ? 0.172 6.511 -1.410 1.00 98.12 104 SER A O 1
ATOM 750 N N . MET A 1 105 ? 1.377 7.208 0.364 1.00 97.56 105 MET A N 1
ATOM 751 C CA . MET A 1 105 ? 1.236 5.999 1.193 1.00 97.56 105 MET A CA 1
ATOM 752 C C . MET A 1 105 ? 0.347 6.196 2.428 1.00 97.56 105 MET A C 1
ATOM 754 O O . MET A 1 105 ? 0.022 5.226 3.108 1.00 97.56 105 MET A O 1
ATOM 758 N N . CYS A 1 106 ? -0.032 7.438 2.735 1.00 96.88 106 CYS A N 1
ATOM 759 C CA . CYS A 1 106 ? -0.773 7.779 3.945 1.00 96.88 106 CYS A CA 1
ATOM 760 C C . CYS A 1 106 ? -2.274 7.596 3.739 1.00 96.88 106 CYS A C 1
ATOM 762 O O . CYS A 1 106 ? -2.923 8.403 3.076 1.00 96.88 106 CYS A O 1
ATOM 764 N N . TRP A 1 107 ? -2.846 6.544 4.314 1.00 98.19 107 TRP A N 1
ATOM 765 C CA . TRP A 1 107 ? -4.270 6.258 4.209 1.00 98.19 107 TRP A CA 1
ATOM 766 C C . TRP A 1 107 ? -5.104 7.341 4.901 1.00 98.19 107 TRP A C 1
ATOM 768 O O . TRP A 1 107 ? -4.808 7.741 6.029 1.00 98.19 107 TRP A O 1
ATOM 778 N N . ALA A 1 108 ? -6.195 7.772 4.261 1.00 97.62 108 ALA A N 1
ATOM 779 C CA . ALA A 1 108 ? -7.158 8.692 4.873 1.00 97.62 108 ALA A CA 1
ATOM 780 C C . ALA A 1 108 ? -7.866 8.092 6.108 1.00 97.62 108 ALA A C 1
ATOM 782 O O . ALA A 1 108 ? -8.450 8.822 6.907 1.00 97.62 108 ALA A O 1
ATOM 783 N N . GLY A 1 109 ? -7.793 6.769 6.290 1.00 97.12 109 GLY A N 1
ATOM 784 C CA . GLY A 1 109 ? -8.436 6.053 7.384 1.00 97.12 109 GLY A CA 1
A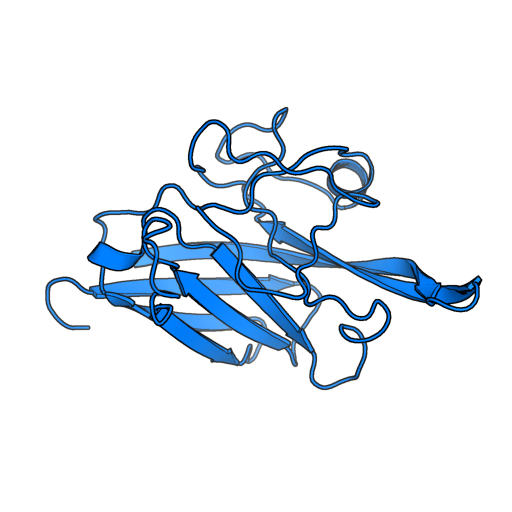TOM 785 C C . GLY A 1 109 ? -9.910 5.761 7.125 1.00 97.12 109 GLY A C 1
ATOM 786 O O . GLY A 1 109 ? -10.428 5.929 6.021 1.00 97.12 109 GLY A O 1
ATOM 787 N N . THR A 1 110 ? -10.593 5.271 8.156 1.00 97.56 110 THR A N 1
ATOM 788 C CA . THR A 1 110 ? -12.037 5.018 8.118 1.00 97.56 110 THR A CA 1
ATOM 789 C C . THR A 1 110 ? -12.622 5.008 9.526 1.00 97.56 110 THR A C 1
ATOM 791 O O . THR A 1 110 ? -11.922 4.754 10.504 1.00 97.56 110 THR A O 1
ATOM 794 N N . THR A 1 111 ? -13.927 5.239 9.634 1.00 97.06 111 THR A N 1
ATOM 795 C CA . THR A 1 111 ? -14.710 4.954 10.847 1.00 97.06 111 THR A CA 1
ATOM 796 C C . THR A 1 111 ? -15.435 3.612 10.775 1.00 97.06 111 THR A C 1
ATOM 798 O O . THR A 1 111 ? -16.082 3.205 11.741 1.00 97.06 111 THR A O 1
ATOM 801 N N . ASP A 1 112 ? -15.365 2.933 9.631 1.00 97.31 112 ASP A N 1
ATOM 802 C CA . ASP A 1 112 ? -16.040 1.665 9.418 1.00 97.31 112 ASP A CA 1
ATOM 803 C C . ASP A 1 112 ? -15.339 0.531 10.157 1.00 97.31 112 ASP A C 1
ATOM 805 O O . ASP A 1 112 ? -14.126 0.508 10.370 1.00 97.31 112 ASP A O 1
ATOM 809 N N . SER A 1 113 ? -16.124 -0.488 10.490 1.00 97.19 113 SER A N 1
ATOM 810 C CA . SER A 1 113 ? -15.610 -1.699 11.129 1.00 97.19 113 SER A CA 1
ATOM 811 C C . SER A 1 113 ? -14.808 -2.600 10.179 1.00 97.19 113 SER A C 1
ATOM 813 O O . SER A 1 113 ? -14.225 -3.588 10.622 1.00 97.19 113 SER A O 1
ATOM 815 N N . ARG A 1 114 ? -14.784 -2.306 8.870 1.00 98.12 114 ARG A N 1
ATOM 816 C CA . ARG A 1 114 ? -14.070 -3.092 7.854 1.00 98.12 114 ARG A CA 1
ATOM 817 C C . ARG A 1 114 ? -13.512 -2.199 6.751 1.00 98.12 114 ARG A C 1
ATOM 819 O O . ARG A 1 114 ? -14.217 -1.318 6.275 1.00 98.12 114 ARG A O 1
ATOM 826 N N . ALA A 1 115 ? -12.303 -2.503 6.290 1.00 98.44 115 ALA A N 1
ATOM 827 C CA . ALA A 1 115 ? -11.720 -1.938 5.077 1.00 98.44 115 ALA A CA 1
ATOM 828 C C . ALA A 1 115 ? -10.983 -3.024 4.280 1.00 98.44 115 ALA A C 1
ATOM 830 O O . ALA A 1 115 ? -10.425 -3.967 4.848 1.00 98.44 115 ALA A O 1
ATOM 831 N N . GLY A 1 116 ? -11.013 -2.909 2.953 1.00 98.31 116 GLY A N 1
ATOM 832 C CA . GLY A 1 116 ? -10.399 -3.869 2.042 1.00 98.31 116 GLY A CA 1
ATOM 833 C C . GLY A 1 116 ? -9.430 -3.193 1.086 1.00 98.31 116 GLY A C 1
ATOM 834 O O . GLY A 1 116 ? -9.755 -2.162 0.503 1.00 98.31 116 GLY A O 1
ATOM 835 N N . PHE A 1 117 ? -8.269 -3.810 0.897 1.00 98.69 117 PHE A N 1
ATOM 836 C CA . PHE A 1 117 ? -7.233 -3.368 -0.026 1.00 98.69 117 PHE A CA 1
ATOM 837 C C . PHE A 1 117 ? -6.898 -4.516 -0.973 1.00 98.69 117 PHE A C 1
ATOM 839 O O . PHE A 1 117 ? -6.641 -5.640 -0.546 1.00 98.69 117 PHE A O 1
ATOM 846 N N . SER A 1 118 ? -6.906 -4.243 -2.272 1.00 98.56 118 SER A N 1
ATOM 847 C CA . SER A 1 118 ? -6.375 -5.168 -3.274 1.00 98.56 118 SER A CA 1
ATOM 848 C C . SER A 1 118 ? -5.011 -4.648 -3.689 1.00 98.56 118 SER A C 1
ATOM 850 O O . SER A 1 118 ? -4.921 -3.554 -4.232 1.00 98.56 118 SER A O 1
ATOM 852 N N . LEU A 1 119 ? -3.956 -5.384 -3.362 1.00 98.25 119 LEU A N 1
ATOM 853 C CA . LEU A 1 119 ? -2.574 -5.007 -3.611 1.00 98.25 119 LEU A CA 1
ATOM 854 C C . LEU A 1 119 ? -2.031 -5.797 -4.797 1.00 98.25 119 LEU A C 1
ATOM 856 O O . LEU A 1 119 ? -2.170 -7.020 -4.857 1.00 98.25 119 LEU A O 1
ATOM 860 N N . THR A 1 120 ? -1.385 -5.097 -5.718 1.00 97.19 120 THR A N 1
ATOM 861 C CA . THR A 1 120 ? -0.587 -5.712 -6.778 1.00 97.19 120 THR A CA 1
ATOM 862 C C . THR A 1 120 ? 0.880 -5.476 -6.476 1.00 97.19 120 THR A C 1
ATOM 864 O O . THR A 1 120 ? 1.266 -4.363 -6.121 1.00 97.19 120 THR A O 1
ATOM 867 N N . THR A 1 121 ? 1.679 -6.528 -6.611 1.00 94.06 121 THR A N 1
ATOM 868 C CA . THR A 1 121 ? 3.119 -6.512 -6.385 1.00 94.06 121 THR A CA 1
ATOM 869 C C . THR A 1 121 ? 3.836 -6.962 -7.652 1.00 94.06 121 THR A C 1
ATOM 871 O O . THR A 1 121 ? 3.516 -8.016 -8.204 1.00 94.06 121 THR A O 1
ATOM 874 N N . THR A 1 122 ? 4.842 -6.198 -8.072 1.00 92.81 122 THR A N 1
ATOM 875 C CA . THR A 1 122 ? 5.717 -6.542 -9.200 1.00 92.81 122 THR A CA 1
ATOM 876 C C . THR A 1 122 ? 7.175 -6.339 -8.813 1.00 92.81 122 THR A C 1
ATOM 878 O O . THR A 1 122 ? 7.526 -5.370 -8.136 1.00 92.81 122 THR A O 1
ATOM 881 N N . VAL A 1 123 ? 8.030 -7.245 -9.285 1.00 90.12 123 VAL A N 1
ATOM 882 C CA . VAL A 1 123 ? 9.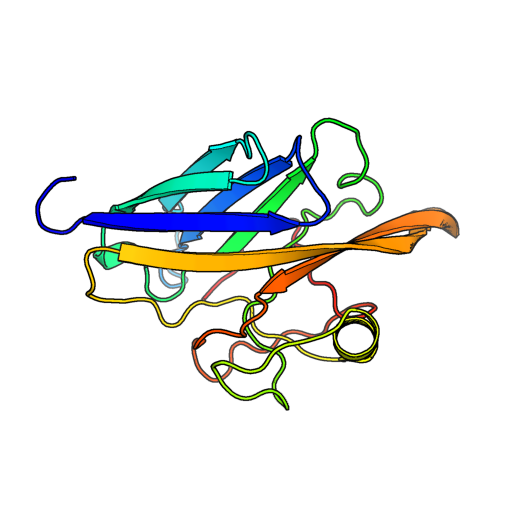487 -7.107 -9.230 1.00 90.12 123 VAL A CA 1
ATOM 883 C C . VAL A 1 123 ? 9.959 -6.389 -10.493 1.00 90.12 123 VAL A C 1
ATOM 885 O O . VAL A 1 123 ? 9.586 -6.779 -11.598 1.00 90.12 123 VAL A O 1
ATOM 888 N N . PHE A 1 124 ? 10.795 -5.368 -10.346 1.00 88.00 124 PHE A N 1
ATOM 889 C CA . PHE A 1 124 ? 11.420 -4.662 -11.463 1.00 88.00 124 PHE A CA 1
ATOM 890 C C . PHE A 1 124 ? 12.944 -4.683 -11.331 1.00 88.00 124 PHE A C 1
ATOM 892 O O . PHE A 1 124 ? 13.478 -4.852 -10.235 1.00 88.00 124 PHE A O 1
ATOM 899 N N . ALA A 1 125 ? 13.642 -4.565 -12.461 1.00 88.81 125 ALA A N 1
ATOM 900 C CA . ALA A 1 125 ? 15.100 -4.519 -12.481 1.00 88.81 125 ALA A CA 1
ATOM 901 C C . ALA A 1 125 ? 15.600 -3.230 -11.820 1.00 88.81 125 ALA A C 1
ATOM 903 O O . ALA A 1 125 ? 15.070 -2.153 -12.091 1.00 88.81 125 ALA A O 1
ATOM 904 N N . ASP A 1 126 ? 16.621 -3.357 -10.983 1.00 87.00 126 ASP A N 1
ATOM 905 C CA . ASP A 1 126 ? 17.227 -2.246 -10.253 1.00 87.00 126 ASP A CA 1
ATOM 906 C C . ASP A 1 126 ? 18.736 -2.472 -10.115 1.00 87.00 126 ASP A C 1
ATOM 908 O O . ASP A 1 126 ? 19.268 -3.443 -10.653 1.00 87.00 126 ASP A O 1
ATOM 912 N N . GLU A 1 127 ? 19.426 -1.609 -9.382 1.00 85.75 127 GLU A N 1
ATOM 913 C CA . GLU A 1 127 ? 20.822 -1.788 -8.997 1.00 85.75 127 GLU A CA 1
ATOM 914 C C . GLU A 1 127 ? 20.961 -1.825 -7.469 1.00 85.75 127 GLU A C 1
ATOM 916 O O . GLU A 1 127 ? 20.199 -1.194 -6.737 1.00 85.75 127 GLU A O 1
ATOM 921 N N . ASP A 1 128 ? 21.920 -2.603 -6.966 1.00 81.88 128 ASP A N 1
ATOM 922 C CA . ASP A 1 128 ? 22.285 -2.560 -5.550 1.00 81.88 128 ASP A CA 1
ATOM 923 C C . ASP A 1 128 ? 23.115 -1.299 -5.224 1.00 81.88 128 ASP A C 1
ATOM 925 O O . ASP A 1 128 ? 23.505 -0.522 -6.095 1.00 81.88 128 ASP A O 1
ATOM 929 N N . MET A 1 129 ? 23.448 -1.101 -3.945 1.00 78.12 129 MET A N 1
ATOM 930 C CA . MET A 1 129 ? 24.260 0.046 -3.502 1.00 78.12 129 MET A CA 1
ATOM 931 C C . MET A 1 129 ? 25.683 0.082 -4.096 1.00 78.12 129 MET A C 1
ATOM 933 O O . MET A 1 129 ? 26.363 1.101 -3.977 1.00 78.12 129 MET A O 1
ATOM 937 N N . ALA A 1 130 ? 26.159 -1.017 -4.686 1.00 84.75 130 ALA A N 1
ATOM 938 C CA . ALA A 1 130 ? 27.446 -1.115 -5.365 1.00 84.75 130 ALA A CA 1
ATOM 939 C C . ALA A 1 130 ? 27.322 -0.961 -6.897 1.00 84.75 130 ALA A C 1
ATOM 941 O O . ALA A 1 130 ? 28.338 -1.043 -7.590 1.00 84.75 130 ALA A O 1
ATOM 942 N N . GLY A 1 131 ? 26.114 -0.708 -7.420 1.00 84.75 131 GLY A N 1
ATOM 943 C CA . GLY A 1 131 ? 25.835 -0.558 -8.849 1.00 84.75 131 GLY A CA 1
ATOM 944 C C . GLY A 1 131 ? 25.745 -1.883 -9.609 1.00 84.75 131 GLY A C 1
ATOM 945 O O . GLY A 1 131 ? 25.831 -1.892 -10.836 1.00 84.75 131 GLY A O 1
ATOM 946 N N . ASN A 1 132 ? 25.623 -3.020 -8.918 1.00 86.94 132 ASN A N 1
ATOM 947 C CA . ASN A 1 132 ? 25.423 -4.302 -9.589 1.00 86.94 132 ASN A CA 1
ATOM 948 C C . ASN A 1 132 ? 23.944 -4.498 -9.932 1.00 86.94 132 ASN A C 1
ATOM 950 O O . ASN A 1 132 ? 23.087 -4.107 -9.136 1.00 86.94 132 ASN A O 1
ATOM 954 N N . PRO A 1 133 ? 23.625 -5.184 -11.046 1.00 88.19 133 PRO A N 1
ATOM 955 C CA . PRO A 1 133 ? 22.255 -5.556 -11.364 1.00 88.19 133 PRO A CA 1
ATOM 956 C C . PRO A 1 133 ? 21.582 -6.289 -10.204 1.00 88.19 133 PRO A C 1
ATOM 958 O O . PRO A 1 133 ? 22.093 -7.274 -9.671 1.00 88.19 133 PRO A O 1
ATOM 961 N N . SER A 1 134 ? 20.406 -5.802 -9.853 1.00 86.69 134 SER A N 1
ATOM 962 C CA . SER A 1 134 ? 19.585 -6.249 -8.746 1.00 86.69 134 SER A CA 1
ATOM 963 C C . SER A 1 134 ? 18.112 -6.190 -9.158 1.00 86.69 134 SER A C 1
ATOM 965 O O . SER A 1 134 ? 17.753 -6.128 -10.338 1.00 86.69 134 SER A O 1
ATOM 967 N N . HIS A 1 135 ? 17.235 -6.258 -8.174 1.00 85.88 135 HIS A N 1
ATOM 968 C CA . HIS A 1 135 ? 15.809 -6.071 -8.347 1.00 85.88 135 HIS A CA 1
ATOM 969 C C . HIS A 1 135 ? 15.262 -5.205 -7.224 1.00 85.88 135 HIS A C 1
ATOM 971 O O . HIS A 1 135 ? 15.871 -5.098 -6.169 1.00 85.88 135 HIS A O 1
ATOM 977 N N . SER A 1 136 ? 14.099 -4.618 -7.438 1.00 87.06 136 SER A N 1
ATOM 978 C CA . SER A 1 136 ? 13.315 -3.948 -6.408 1.00 87.06 136 SER A CA 1
ATOM 979 C C . SER A 1 136 ? 11.855 -4.341 -6.561 1.00 87.06 136 SER A C 1
ATOM 981 O O . SER A 1 136 ? 11.438 -4.895 -7.582 1.00 87.06 136 SER A O 1
ATOM 983 N N . ILE A 1 137 ? 11.067 -4.076 -5.524 1.00 89.38 137 ILE A N 1
ATOM 984 C CA . ILE A 1 137 ? 9.638 -4.367 -5.520 1.00 89.38 137 ILE A CA 1
ATOM 985 C C . ILE A 1 137 ? 8.849 -3.072 -5.533 1.00 89.38 137 ILE A C 1
ATOM 987 O O . ILE A 1 137 ? 9.126 -2.141 -4.779 1.00 89.38 137 ILE A O 1
ATOM 991 N N . ARG A 1 138 ? 7.813 -3.054 -6.367 1.00 92.94 138 ARG A N 1
ATOM 992 C CA . ARG A 1 138 ? 6.733 -2.079 -6.301 1.00 92.94 138 ARG A CA 1
ATOM 993 C C . ARG A 1 138 ? 5.472 -2.790 -5.833 1.00 92.94 138 ARG A C 1
ATOM 995 O O . ARG A 1 138 ? 5.117 -3.835 -6.375 1.00 92.94 138 ARG A O 1
ATOM 1002 N N . VAL A 1 139 ? 4.790 -2.204 -4.855 1.00 96.06 139 VAL A N 1
ATOM 1003 C CA . VAL A 1 139 ? 3.496 -2.671 -4.356 1.00 96.06 139 VAL A CA 1
ATOM 1004 C C . VAL A 1 139 ? 2.525 -1.496 -4.289 1.00 96.06 139 VAL A C 1
ATOM 1006 O O . VAL A 1 139 ? 2.854 -0.443 -3.745 1.00 96.06 139 VAL A O 1
ATOM 1009 N N . TRP A 1 140 ? 1.334 -1.662 -4.861 1.00 98.44 140 TRP A N 1
ATOM 1010 C CA . TRP A 1 140 ? 0.327 -0.602 -4.929 1.00 98.44 140 TRP A CA 1
ATOM 1011 C C . TRP A 1 140 ? -1.094 -1.141 -4.776 1.00 98.44 140 TRP A C 1
ATOM 1013 O O . TRP A 1 140 ? -1.379 -2.293 -5.107 1.00 98.44 140 TRP A O 1
ATOM 1023 N N . ALA A 1 141 ? -2.000 -0.292 -4.297 1.00 98.69 141 ALA A N 1
ATOM 1024 C CA . ALA A 1 141 ? -3.424 -0.580 -4.236 1.00 98.69 141 ALA A CA 1
ATOM 1025 C C . ALA A 1 141 ? -4.071 -0.471 -5.629 1.00 98.69 141 ALA A C 1
ATOM 1027 O O . ALA A 1 141 ? -3.888 0.509 -6.337 1.00 98.69 141 ALA A O 1
ATOM 1028 N N . SER A 1 142 ? -4.865 -1.450 -6.043 1.00 98.19 142 SER A N 1
ATOM 1029 C CA . SER A 1 142 ? -5.708 -1.378 -7.239 1.00 98.19 142 SER A CA 1
ATOM 1030 C C . SER A 1 142 ? -7.020 -2.107 -6.939 1.00 98.19 142 SER A C 1
ATOM 1032 O O . SER A 1 142 ? -7.030 -3.337 -6.918 1.00 98.19 142 SER A O 1
ATOM 1034 N N . PRO A 1 143 ? -8.131 -1.401 -6.665 1.00 98.62 143 PRO A N 1
ATOM 1035 C CA . PRO A 1 143 ? -8.327 0.035 -6.863 1.00 98.62 143 PRO A CA 1
ATOM 1036 C C . PRO A 1 143 ? -7.522 0.930 -5.906 1.00 98.62 143 PRO A C 1
ATOM 1038 O O . PRO A 1 143 ? -7.237 0.541 -4.776 1.00 98.62 143 PRO A O 1
ATOM 1041 N N . GLN A 1 144 ? -7.207 2.144 -6.362 1.00 98.31 144 GLN A N 1
ATOM 1042 C CA . GLN A 1 144 ? -6.590 3.201 -5.552 1.00 98.31 144 GLN A CA 1
ATOM 1043 C C . GLN A 1 144 ? -7.557 3.658 -4.452 1.00 98.31 144 GLN A C 1
ATOM 1045 O O . GLN A 1 144 ? -8.771 3.717 -4.672 1.00 98.31 144 GLN A O 1
ATOM 1050 N N . VAL A 1 145 ? -7.040 3.998 -3.274 1.00 98.38 145 VAL A N 1
ATOM 1051 C CA . VAL A 1 145 ? -7.858 4.381 -2.109 1.00 98.38 145 VAL A CA 1
ATOM 1052 C C . VAL A 1 145 ? -7.666 5.851 -1.756 1.00 98.38 145 VAL A C 1
ATOM 1054 O O . VAL A 1 145 ? -6.797 6.528 -2.303 1.00 98.38 145 VAL A O 1
ATOM 1057 N N . ASP A 1 146 ? -8.507 6.370 -0.864 1.00 98.00 146 ASP A N 1
ATOM 1058 C CA . ASP A 1 146 ? -8.351 7.745 -0.404 1.00 98.00 146 ASP A CA 1
ATOM 1059 C C . ASP A 1 146 ? -7.149 7.897 0.539 1.00 98.00 146 ASP A C 1
ATOM 1061 O O . ASP A 1 146 ? -6.848 7.010 1.343 1.00 98.00 146 ASP A O 1
ATOM 1065 N N . VAL A 1 147 ? -6.457 9.027 0.429 1.00 98.06 147 VAL A N 1
ATOM 1066 C CA . VAL A 1 147 ? -5.196 9.307 1.131 1.00 98.06 147 VAL A CA 1
ATOM 1067 C C . VAL A 1 147 ? -5.221 10.691 1.761 1.00 98.06 147 VAL A C 1
ATOM 1069 O O . VAL A 1 147 ? -5.964 11.574 1.331 1.00 98.06 147 VAL A O 1
ATOM 1072 N N . VAL A 1 148 ? -4.378 10.891 2.7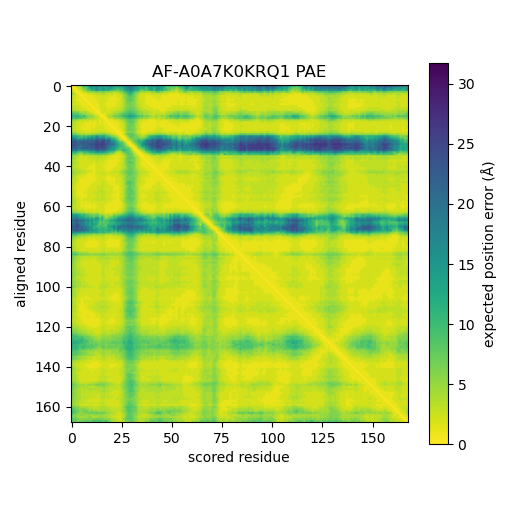70 1.00 96.12 148 VAL A N 1
ATOM 1073 C CA . VAL A 1 148 ? -4.191 12.196 3.409 1.00 96.12 148 VAL A CA 1
ATOM 1074 C C . VAL A 1 148 ? -3.644 13.194 2.383 1.00 96.12 148 VAL A C 1
ATOM 1076 O O . VAL A 1 148 ? -2.639 12.942 1.717 1.00 96.12 148 VAL A O 1
ATOM 1079 N N . ALA A 1 149 ? -4.305 14.343 2.240 1.00 93.00 149 ALA A N 1
ATOM 1080 C CA . ALA A 1 149 ? -3.900 15.366 1.280 1.00 93.00 149 ALA A CA 1
ATOM 1081 C C . ALA A 1 149 ? -2.497 15.919 1.588 1.00 93.00 149 ALA A C 1
ATOM 1083 O O . ALA A 1 149 ? -2.178 16.209 2.739 1.00 93.00 149 ALA A O 1
ATOM 1084 N N . GLY A 1 150 ? -1.680 16.112 0.548 1.00 91.75 150 GLY A N 1
ATOM 1085 C CA . GLY A 1 150 ? -0.337 16.688 0.677 1.00 91.75 150 GLY A CA 1
ATOM 1086 C C . GLY A 1 150 ? 0.734 15.720 1.190 1.00 91.75 150 GLY A C 1
ATOM 1087 O O . GLY A 1 150 ? 1.787 16.181 1.619 1.00 91.75 150 GLY A O 1
ATOM 1088 N N . THR A 1 151 ? 0.484 14.407 1.144 1.00 93.81 151 THR A N 1
ATOM 1089 C CA . THR A 1 151 ? 1.434 13.365 1.589 1.00 93.81 151 THR A CA 1
ATOM 1090 C C . THR A 1 151 ? 2.183 12.675 0.447 1.00 93.81 151 THR A C 1
ATOM 1092 O O . THR A 1 151 ? 2.802 11.626 0.635 1.00 93.81 151 THR A O 1
ATOM 1095 N N . ASP A 1 152 ? 2.165 13.275 -0.744 1.00 95.50 152 ASP A N 1
ATOM 1096 C CA . ASP A 1 152 ? 2.874 12.741 -1.898 1.00 95.50 152 ASP A CA 1
ATOM 1097 C C . ASP A 1 152 ? 4.392 12.766 -1.682 1.00 95.50 152 ASP A C 1
ATOM 1099 O O . ASP A 1 152 ? 4.984 13.778 -1.307 1.00 95.50 152 ASP A O 1
ATOM 1103 N N . SER A 1 153 ? 5.026 11.635 -1.965 1.00 95.69 153 SER A N 1
ATOM 1104 C CA . SER A 1 153 ? 6.469 11.432 -1.920 1.00 95.69 153 SER A CA 1
ATOM 1105 C C . SER A 1 153 ? 6.985 11.048 -3.300 1.00 95.69 153 SER A C 1
ATOM 1107 O O . SER A 1 153 ? 6.285 10.396 -4.074 1.00 95.69 153 SER A O 1
ATOM 1109 N N . THR A 1 154 ? 8.223 11.428 -3.615 1.00 96.62 154 THR A N 1
ATOM 1110 C CA . THR A 1 154 ? 8.879 11.019 -4.862 1.00 96.62 154 THR A CA 1
ATOM 1111 C C . THR A 1 154 ? 9.049 9.505 -4.901 1.00 96.62 154 THR A C 1
ATOM 1113 O O . THR A 1 154 ? 9.556 8.905 -3.955 1.00 96.62 154 THR A O 1
ATOM 1116 N N . THR A 1 155 ? 8.673 8.893 -6.018 1.00 95.56 155 THR A N 1
ATOM 1117 C CA . THR A 1 155 ? 8.824 7.454 -6.244 1.00 95.56 155 THR A CA 1
ATOM 1118 C C . THR A 1 155 ? 10.037 7.149 -7.108 1.00 95.56 155 THR A C 1
ATOM 1120 O O . THR A 1 155 ? 10.385 7.926 -8.000 1.00 95.56 155 THR A O 1
ATOM 1123 N N . TYR A 1 156 ? 10.592 5.952 -6.949 1.00 92.62 156 TYR A N 1
ATOM 1124 C CA . TYR A 1 156 ? 11.533 5.375 -7.903 1.00 92.62 156 TYR A CA 1
ATOM 1125 C C . TYR A 1 156 ? 10.856 4.227 -8.652 1.00 92.62 156 TYR A C 1
ATOM 1127 O O . TYR A 1 156 ? 10.375 3.279 -8.034 1.00 92.62 156 TYR A O 1
ATOM 1135 N N . ALA A 1 157 ? 10.742 4.362 -9.979 1.00 93.81 157 ALA A N 1
ATOM 1136 C CA . ALA A 1 157 ? 9.945 3.472 -10.828 1.00 93.81 157 ALA A CA 1
ATOM 1137 C C . ALA A 1 157 ? 8.545 3.196 -10.239 1.00 93.81 157 ALA A C 1
ATOM 1139 O O . ALA A 1 157 ? 8.103 2.051 -10.198 1.00 93.81 157 ALA A O 1
ATOM 1140 N N . GLY A 1 158 ? 7.871 4.221 -9.703 1.00 95.81 158 GLY A N 1
ATOM 1141 C CA . GLY A 1 158 ? 6.554 4.087 -9.077 1.00 95.81 158 GLY A CA 1
ATOM 1142 C C . GLY A 1 158 ? 6.507 3.414 -7.705 1.00 95.81 158 GLY A C 1
ATOM 1143 O O . GLY A 1 158 ? 5.427 3.315 -7.128 1.00 95.81 158 GLY A O 1
ATOM 1144 N N . GLY A 1 159 ? 7.630 2.905 -7.196 1.00 94.62 159 GLY A N 1
ATOM 1145 C CA . GLY A 1 159 ? 7.738 2.308 -5.868 1.00 94.62 159 GLY A CA 1
ATOM 1146 C C . GLY A 1 159 ? 8.110 3.326 -4.794 1.00 94.62 159 GLY A C 1
ATOM 1147 O O . GLY A 1 159 ? 8.755 4.343 -5.069 1.00 94.62 159 GL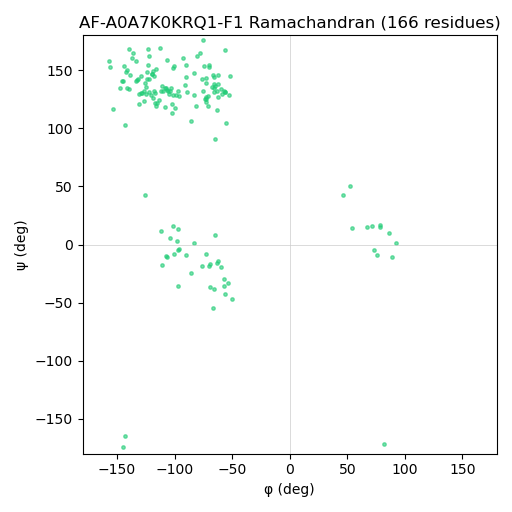Y A O 1
ATOM 1148 N N . LEU A 1 160 ? 7.721 3.015 -3.558 1.00 94.62 160 LEU A N 1
ATOM 1149 C CA . LEU A 1 160 ? 8.158 3.696 -2.344 1.00 94.62 160 LEU A CA 1
ATOM 1150 C C . LEU A 1 160 ? 8.899 2.699 -1.449 1.00 94.62 160 LEU A C 1
ATOM 1152 O O . LEU A 1 160 ? 8.542 1.522 -1.381 1.00 94.62 160 LEU A O 1
ATOM 1156 N N . GLY A 1 161 ? 9.916 3.185 -0.744 1.00 91.56 161 GLY A N 1
ATOM 1157 C CA . GLY A 1 161 ? 10.691 2.402 0.210 1.00 91.56 161 GLY A CA 1
ATOM 1158 C C . GLY A 1 161 ? 11.065 3.238 1.427 1.00 91.56 161 GLY A C 1
ATOM 1159 O O . GLY A 1 161 ? 11.261 4.448 1.315 1.00 91.56 161 GLY A O 1
ATOM 1160 N N . ALA A 1 162 ? 11.162 2.599 2.590 1.00 88.94 162 ALA A N 1
ATOM 1161 C CA . ALA A 1 162 ? 11.493 3.261 3.846 1.00 88.94 162 ALA A CA 1
ATOM 1162 C C . ALA A 1 162 ? 12.589 2.512 4.616 1.00 88.94 162 ALA A C 1
ATOM 1164 O O . ALA A 1 162 ? 12.623 1.285 4.643 1.00 88.94 162 ALA A O 1
ATOM 1165 N N . GLN A 1 163 ? 13.482 3.264 5.261 1.00 85.62 163 GLN A N 1
ATOM 1166 C CA . GLN A 1 163 ? 14.495 2.740 6.198 1.00 85.62 163 GLN A CA 1
ATOM 1167 C C . GLN A 1 163 ? 14.159 3.065 7.663 1.00 85.62 163 GLN A C 1
ATOM 1169 O O . GLN A 1 163 ? 14.774 2.533 8.583 1.00 85.62 163 GLN A O 1
ATOM 1174 N N . SER A 1 164 ? 13.171 3.936 7.861 1.00 85.25 164 SER A N 1
ATOM 1175 C CA . SER A 1 164 ? 12.692 4.438 9.145 1.00 85.25 164 SER A CA 1
ATOM 1176 C C . SER A 1 164 ? 11.173 4.528 9.105 1.00 85.25 164 SER A C 1
ATOM 1178 O O . SER A 1 164 ? 10.570 4.471 8.032 1.00 85.25 164 SER A O 1
ATOM 1180 N N . TYR A 1 165 ? 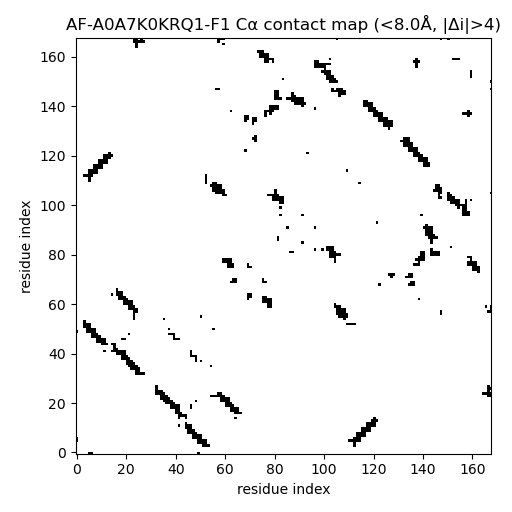10.551 4.727 10.264 1.00 87.19 165 TYR A N 1
ATOM 1181 C CA . TYR A 1 165 ? 9.124 5.008 10.312 1.00 87.19 165 TYR A CA 1
ATOM 1182 C C . TYR A 1 165 ? 8.779 6.287 9.537 1.00 87.19 165 TYR A C 1
ATOM 1184 O O . TYR A 1 165 ? 9.447 7.312 9.674 1.00 87.19 165 TYR A O 1
ATOM 1192 N N . LEU A 1 166 ? 7.736 6.198 8.715 1.00 87.62 166 LEU A N 1
ATOM 1193 C CA . LEU A 1 166 ? 7.219 7.301 7.916 1.00 87.62 166 LEU A CA 1
ATOM 1194 C C . LEU A 1 166 ? 6.157 8.070 8.696 1.00 87.62 166 LEU A C 1
ATOM 1196 O O . LEU A 1 166 ? 5.368 7.474 9.430 1.00 87.62 166 LEU A O 1
ATOM 1200 N N . HIS A 1 167 ? 6.134 9.386 8.509 1.00 87.06 167 HIS A N 1
ATOM 1201 C CA . HIS A 1 167 ? 5.117 10.243 9.098 1.00 87.06 167 HIS A CA 1
ATOM 1202 C C . HIS A 1 167 ? 4.003 10.521 8.096 1.00 87.06 167 HIS A C 1
ATOM 1204 O O . HIS A 1 167 ? 4.247 10.911 6.954 1.00 87.06 167 HIS A O 1
ATOM 1210 N N . CYS A 1 168 ? 2.800 10.338 8.611 1.00 86.94 168 CYS A N 1
ATOM 1211 C CA . CYS A 1 168 ? 1.514 10.745 8.099 1.00 86.94 168 CYS A CA 1
ATOM 1212 C C . CYS A 1 168 ? 0.803 11.436 9.286 1.00 86.94 168 CYS A C 1
ATOM 1214 O O . CYS A 1 168 ? -0.117 12.229 9.026 1.00 86.94 168 CYS A O 1
#

pLDDT: mean 90.41, std 11.34, range [47.5, 98.69]

Radius of gyration: 15.22 Å; Cα contacts (8 Å, |Δi|>4): 443; chains: 1; bounding box: 44×35×38 Å

Foldseek 3Di:
DDPQKAKEKEQEAPAQQKKKKKWAFPPDDPDRGDIDIDIFTRHPRMTIDIDRQVRFFQIFMWMDGPPCLAPQAVFTWTEFQDQPVADQQAFADLQRLLVGFKTARGARGDPDNYDYFYKYKDKDWDAHPVRHIDIHMAIYTGVHHDHDPPRIDTDHSNIDTHNDDDGD

Sequence (168 aa):
MAPGDTALTFTVTGCDACTISAIQVGPQDNYLPTPFLVDAKVVNGKAELTVPTKYTSGMYFTMTCDTGLCNSSNAQPVVVLRYPDQAVGAQVSDAIAGAEKTASMCWAGTTDSRAGFSLTTTVFADEDMAGNPSHSIRVWASPQVDVVAGTDSTTYAGGLGAQSYLHC

Secondary structure (DSSP, 8-state):
--TTEEEEEEEEES-SSEEEEEEEPPP--SS-PPPEEEEEE-BTTEEEEEEEGGG-TTBEEEEEETTSTT-TTSSEEE-B-B-TTS-TT----HHHHHH-SEEE--B---SSSEEEEEEEEEEEEEE-TTS-EEEEEEEEESS---B-TT-EEE-BTTBEEESSPPP-

Solvent-accessible surface area (backbone atoms only — not comparable to full-atom values): 8885 Å² total; per-residue (Å²): 134,62,92,68,34,18,39,39,38,37,39,40,42,78,48,55,60,26,35,42,36,46,38,25,38,65,80,93,54,104,52,90,62,82,56,50,73,53,73,25,61,28,54,91,31,31,27,66,46,80,43,56,28,89,48,33,52,26,18,32,39,35,46,48,43,81,81,54,66,40,60,49,64,78,29,43,30,28,35,31,31,31,43,84,94,52,55,70,62,36,76,62,51,72,73,57,42,42,68,37,57,44,30,22,38,26,26,49,46,57,90,51,58,60,50,78,43,34,33,46,39,48,79,45,85,40,56,31,100,84,69,46,88,41,41,37,51,32,37,33,34,42,45,18,46,63,52,46,85,90,51,66,39,80,29,63,66,40,16,41,64,38,86,61,91,69,86,83